Protein AF-A0A0V0X0A3-F1 (afdb_monomer_lite)

Foldseek 3Di:
DDDDDPDPPPPPPPPLLDADDPVCLQAFFAAQPVPRGGHGPQVCLQVVQAQLLVQWGDDPVDIDHLVVCSVVRRGRVLCSVQLQQAWQQLPPRDGDHSNVCVVLVQAPSNRRWGANSPVRHTDDPCSTRVVSSVVVPVQFDDDVPPSDTDGPPPPPDDDPDDDDD

Secondary structure (DSSP, 8-state):
-PPPPSS----------PPPPHHHHHHH-EE-TTT--EE-HHHHHHTTSEETTTTEEEETTEEEEHHHHHHTTSB-HHHHHHGGG-EE-TTT--EE-HHHHHHTTSB-TTT--EE-TTT--EE-HHHHHHHHHHHHHHSEE--TTTSS-EEGGGS----------

Organism: Trichinella pseudospiralis (NCBI:txid6337)

Structure (mmCIF, N/CA/C/O backbone):
data_AF-A0A0V0X0A3-F1
#
_entry.id   AF-A0A0V0X0A3-F1
#
loop_
_atom_site.group_PDB
_atom_site.id
_atom_site.type_symbol
_atom_site.label_atom_id
_atom_site.label_alt_id
_atom_site.label_comp_id
_atom_site.label_asym_id
_atom_site.label_entity_id
_atom_site.label_seq_id
_atom_site.pdbx_PDB_ins_code
_atom_site.Cartn_x
_atom_site.Cartn_y
_atom_site.Cartn_z
_atom_site.occupancy
_atom_site.B_iso_or_equiv
_atom_site.auth_seq_id
_atom_site.auth_comp_id
_atom_site.auth_asym_id
_atom_site.auth_atom_id
_atom_site.pdbx_PDB_model_num
ATOM 1 N N . LEU A 1 1 ? -49.452 -0.806 14.478 1.00 36.34 1 LEU A N 1
ATOM 2 C CA . LEU A 1 1 ? -50.160 -0.734 13.179 1.00 36.34 1 LEU A CA 1
ATOM 3 C C . LEU A 1 1 ? -49.379 0.215 12.281 1.00 36.34 1 LEU A C 1
ATOM 5 O O . LEU A 1 1 ? -49.498 1.422 12.433 1.00 36.34 1 LEU A O 1
ATOM 9 N N . ALA A 1 2 ? -48.478 -0.330 11.463 1.00 32.66 2 ALA A N 1
ATOM 10 C CA . ALA A 1 2 ? -47.608 0.446 10.583 1.00 32.66 2 ALA A CA 1
ATOM 11 C C . ALA A 1 2 ? -48.260 0.558 9.199 1.00 32.66 2 ALA A C 1
ATOM 13 O O . ALA A 1 2 ? -48.585 -0.458 8.589 1.00 32.66 2 ALA A O 1
ATOM 14 N N . SER A 1 3 ? -48.467 1.789 8.731 1.00 34.41 3 SER A N 1
ATOM 15 C CA . SER A 1 3 ? -48.913 2.079 7.368 1.00 34.41 3 SER A CA 1
ATOM 16 C C . SER A 1 3 ? -47.686 2.271 6.480 1.00 34.41 3 SER A C 1
ATOM 18 O O . SER A 1 3 ? -46.840 3.120 6.751 1.00 34.41 3 SER A O 1
ATOM 20 N N . VAL A 1 4 ? -47.595 1.443 5.446 1.00 39.94 4 VAL A N 1
ATOM 21 C CA . VAL A 1 4 ? -46.508 1.353 4.464 1.00 39.94 4 VAL A CA 1
ATOM 22 C C . VAL A 1 4 ? -46.738 2.335 3.314 1.00 39.94 4 VAL A C 1
ATOM 24 O O . VAL A 1 4 ? -47.770 2.272 2.648 1.00 39.94 4 VAL A O 1
ATOM 27 N N . ASP A 1 5 ? -45.759 3.203 3.050 1.00 39.41 5 ASP A N 1
ATOM 28 C CA . ASP A 1 5 ? -45.672 3.961 1.796 1.00 39.41 5 ASP A CA 1
ATOM 29 C C . ASP A 1 5 ? -45.111 3.057 0.678 1.00 39.41 5 ASP A C 1
ATOM 31 O O . ASP A 1 5 ? -44.203 2.247 0.879 1.00 39.41 5 ASP A O 1
ATOM 35 N N . ARG A 1 6 ? -45.685 3.183 -0.520 1.00 46.25 6 ARG A N 1
ATOM 36 C CA . ARG A 1 6 ? -45.549 2.291 -1.682 1.00 46.25 6 ARG A CA 1
ATOM 37 C C . ARG A 1 6 ? -44.298 2.527 -2.527 1.00 46.25 6 ARG A C 1
ATOM 39 O O . ARG A 1 6 ? -44.198 2.011 -3.638 1.00 46.25 6 ARG A O 1
ATOM 46 N N . LYS A 1 7 ? -43.315 3.266 -2.024 1.00 44.69 7 LYS A N 1
ATOM 47 C CA . LYS A 1 7 ? -41.987 3.346 -2.636 1.00 44.69 7 LYS A CA 1
ATOM 48 C C . LYS A 1 7 ? -40.962 3.050 -1.562 1.00 44.69 7 LYS A C 1
ATOM 50 O O . LYS A 1 7 ? -40.576 3.936 -0.810 1.00 44.69 7 LYS A O 1
ATOM 55 N N . GLY A 1 8 ? -40.541 1.787 -1.513 1.00 37.38 8 GLY A N 1
ATOM 56 C CA . GLY A 1 8 ? -39.503 1.254 -0.631 1.00 37.38 8 GLY A CA 1
ATOM 57 C C . GLY A 1 8 ? -38.128 1.861 -0.897 1.00 37.38 8 GLY A C 1
ATOM 58 O O . GLY A 1 8 ? -37.183 1.155 -1.237 1.00 37.38 8 GLY A O 1
ATOM 59 N N . LYS A 1 9 ? -37.999 3.178 -0.741 1.00 36.19 9 LYS A N 1
ATOM 60 C CA . LYS A 1 9 ? -36.709 3.831 -0.633 1.00 36.19 9 LYS A CA 1
ATOM 61 C C . LYS A 1 9 ? -36.245 3.580 0.790 1.00 36.19 9 LYS A C 1
ATOM 63 O O . LYS A 1 9 ? -36.545 4.346 1.701 1.00 36.19 9 LYS A O 1
ATOM 68 N N . GLN A 1 10 ? -35.555 2.457 0.977 1.00 39.00 10 GLN A N 1
ATOM 69 C CA . GLN A 1 10 ? -34.729 2.297 2.157 1.00 39.00 10 GLN A CA 1
ATOM 70 C C . GLN A 1 10 ? -33.845 3.539 2.253 1.00 39.00 10 GLN A C 1
ATOM 72 O O . GLN A 1 10 ? -33.103 3.864 1.324 1.00 39.00 10 GLN A O 1
ATOM 77 N N . LEU A 1 11 ? -33.983 4.273 3.353 1.00 38.56 11 LEU A N 1
ATOM 78 C CA . LEU A 1 11 ? -33.003 5.260 3.766 1.00 38.56 11 LEU A CA 1
ATOM 79 C C . LEU A 1 11 ? -31.743 4.488 4.156 1.00 38.56 11 LEU A C 1
ATOM 81 O O . LEU A 1 11 ? -31.469 4.265 5.332 1.00 38.56 11 LEU A O 1
ATOM 85 N N . THR A 1 12 ? -30.956 4.073 3.167 1.00 38.66 12 THR A N 1
ATOM 86 C CA . THR A 1 12 ? -29.531 3.900 3.393 1.00 38.66 12 THR A CA 1
ATOM 87 C C . THR A 1 12 ? -29.029 5.283 3.779 1.00 38.66 12 THR A C 1
ATOM 89 O O . THR A 1 12 ? -28.950 6.186 2.945 1.00 38.66 12 THR A O 1
ATOM 92 N N . LYS A 1 13 ? -28.717 5.475 5.066 1.00 36.41 13 LYS A N 1
ATOM 93 C CA . LYS A 1 13 ? -27.732 6.475 5.484 1.00 36.41 13 LYS A CA 1
ATOM 94 C C . LYS A 1 13 ? -26.421 6.089 4.799 1.00 36.41 13 LYS A C 1
ATOM 96 O O . LYS A 1 13 ? -25.560 5.451 5.388 1.00 36.41 13 LYS A O 1
ATOM 101 N N . SER A 1 14 ? -26.314 6.406 3.513 1.00 37.47 14 SER A N 1
ATOM 102 C CA . SER A 1 14 ? -25.051 6.455 2.811 1.00 37.47 14 SER A CA 1
ATOM 103 C C . SER A 1 14 ? -24.311 7.589 3.496 1.00 37.47 14 SER A C 1
ATOM 105 O O . SER A 1 14 ? -24.571 8.762 3.234 1.00 37.47 14 SER A O 1
ATOM 107 N N . TYR A 1 15 ? -23.452 7.243 4.455 1.00 42.53 15 TYR A N 1
ATOM 108 C CA . TYR A 1 15 ? -22.294 8.077 4.713 1.00 42.53 15 TYR A CA 1
ATOM 109 C C . TYR A 1 15 ? -21.706 8.320 3.329 1.00 42.53 15 TYR A C 1
ATOM 111 O O . TYR A 1 15 ? -21.384 7.364 2.626 1.00 42.53 15 TYR A O 1
ATOM 119 N N . ALA A 1 16 ? -21.743 9.569 2.865 1.00 45.34 16 ALA A N 1
ATOM 120 C CA . ALA A 1 16 ? -21.084 9.947 1.633 1.00 45.34 16 ALA A CA 1
ATOM 121 C C . ALA A 1 16 ? -19.608 9.702 1.907 1.00 45.34 16 ALA A C 1
ATOM 123 O O . ALA A 1 16 ? -18.951 10.482 2.594 1.00 45.34 16 ALA A O 1
ATOM 124 N N . VAL A 1 17 ? -19.150 8.526 1.509 1.00 56.44 17 VAL A N 1
ATOM 125 C CA . VAL A 1 17 ? -17.812 8.071 1.785 1.00 56.44 17 VAL A CA 1
ATOM 126 C C . VAL A 1 17 ? -16.887 8.987 0.990 1.00 56.44 17 VAL A C 1
ATOM 128 O O . VAL A 1 17 ? -16.877 8.967 -0.241 1.00 56.44 17 VAL A O 1
ATOM 131 N N . PHE A 1 18 ? -16.236 9.911 1.692 1.00 60.84 18 PHE A N 1
ATOM 132 C CA . PHE A 1 18 ? -15.510 11.005 1.065 1.00 60.84 18 PHE A CA 1
ATOM 133 C C . PHE A 1 18 ? -14.201 10.468 0.491 1.00 60.84 18 PHE A C 1
ATOM 135 O O . PHE A 1 18 ? -13.354 9.982 1.235 1.00 60.84 18 PHE A O 1
ATOM 142 N N . ARG A 1 19 ? -14.035 10.555 -0.832 1.00 75.56 19 ARG A N 1
ATOM 143 C CA . ARG A 1 19 ? -12.743 10.314 -1.482 1.00 75.56 19 ARG A CA 1
ATOM 144 C C . ARG A 1 19 ? -11.853 11.528 -1.243 1.00 75.56 19 ARG A C 1
ATOM 146 O O . ARG A 1 19 ? -12.199 12.626 -1.682 1.00 75.56 19 ARG A O 1
ATOM 153 N N . SER A 1 20 ? -10.723 11.340 -0.567 1.00 84.06 20 SER A N 1
ATOM 154 C CA . SER A 1 20 ? -9.683 12.369 -0.514 1.00 84.06 20 SER A CA 1
ATOM 155 C C . SER A 1 20 ? -8.807 12.324 -1.769 1.00 84.06 20 SER A C 1
ATOM 157 O O . SER A 1 20 ? -8.871 11.377 -2.565 1.00 84.06 20 SER A O 1
ATOM 159 N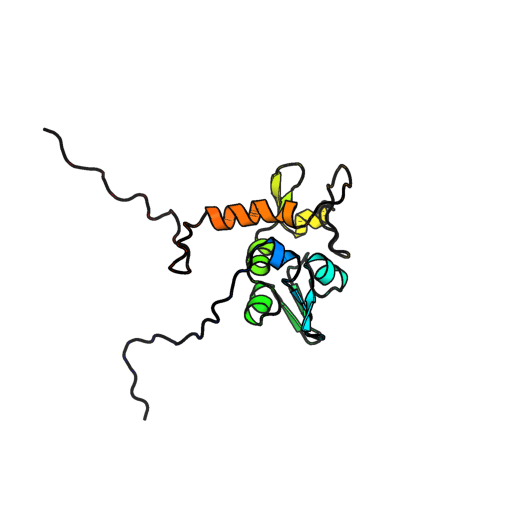 N . ASP A 1 21 ? -7.994 13.363 -1.977 1.00 90.56 21 ASP A N 1
ATOM 160 C CA . ASP A 1 21 ? -6.975 13.316 -3.018 1.00 90.56 21 ASP A CA 1
ATOM 161 C C . ASP A 1 21 ? -5.973 12.182 -2.742 1.00 90.56 21 ASP A C 1
ATOM 163 O O . ASP A 1 21 ? -5.685 11.837 -1.596 1.00 90.56 21 ASP A O 1
ATOM 167 N N . LEU A 1 22 ? -5.427 11.587 -3.806 1.00 92.00 22 LEU A N 1
ATOM 168 C CA . LEU A 1 22 ? -4.583 10.397 -3.683 1.00 92.00 22 LEU A CA 1
ATOM 169 C C . LEU A 1 22 ? -3.343 10.627 -2.802 1.00 92.00 22 LEU A C 1
ATOM 171 O O . LEU A 1 22 ? -2.905 9.703 -2.119 1.00 92.00 22 LEU A O 1
ATOM 175 N N . ALA A 1 23 ? -2.764 11.830 -2.811 1.00 94.62 23 ALA A N 1
ATOM 176 C CA . ALA A 1 23 ? -1.588 12.118 -1.996 1.00 94.62 23 ALA A CA 1
ATOM 177 C C . ALA A 1 23 ? -1.953 12.163 -0.504 1.00 94.62 23 ALA A C 1
ATOM 179 O O . ALA A 1 23 ? -1.243 11.572 0.311 1.00 94.62 23 ALA A O 1
ATOM 180 N N . HIS A 1 24 ? -3.080 12.787 -0.155 1.00 95.12 24 HIS A N 1
ATOM 181 C CA . HIS A 1 24 ? -3.615 12.780 1.202 1.00 95.12 24 HIS A CA 1
ATOM 182 C C . HIS A 1 24 ? -3.976 11.368 1.665 1.00 95.12 24 HIS A C 1
ATOM 184 O O . HIS A 1 24 ? -3.562 10.964 2.753 1.00 95.12 24 HIS A O 1
ATOM 190 N N . ALA A 1 25 ? -4.663 10.594 0.822 1.00 96.25 25 ALA A N 1
ATOM 191 C CA . ALA A 1 25 ? -5.005 9.206 1.109 1.00 96.25 25 ALA A CA 1
ATOM 192 C C . ALA A 1 25 ? -3.745 8.374 1.412 1.00 96.25 25 ALA A C 1
ATOM 194 O O . ALA A 1 25 ? -3.684 7.668 2.412 1.00 96.25 25 ALA A O 1
ATOM 195 N N . LEU A 1 26 ? -2.685 8.509 0.611 1.00 98.06 26 LEU A N 1
ATOM 196 C CA . LEU A 1 26 ? -1.424 7.795 0.843 1.00 98.06 26 LEU A CA 1
ATOM 197 C C . LEU A 1 26 ? -0.693 8.247 2.116 1.00 98.06 26 LEU A C 1
ATOM 199 O O . LEU A 1 26 ? -0.048 7.426 2.767 1.00 98.06 26 LEU A O 1
ATOM 203 N N . ALA A 1 27 ? -0.777 9.530 2.470 1.00 97.62 27 ALA A N 1
ATOM 204 C CA . ALA A 1 27 ? -0.052 10.099 3.603 1.00 97.62 27 ALA A CA 1
ATOM 205 C C . ALA A 1 27 ? -0.769 9.935 4.953 1.00 97.62 27 ALA A C 1
ATOM 207 O O . ALA A 1 27 ? -0.099 9.887 5.985 1.00 97.62 27 ALA A O 1
ATOM 208 N N . LYS A 1 28 ? -2.109 9.909 4.964 1.00 97.56 28 LYS A N 1
ATOM 209 C CA . LYS A 1 28 ? -2.941 9.958 6.183 1.00 97.56 28 LYS A CA 1
ATOM 210 C C . LYS A 1 28 ? -4.230 9.134 6.108 1.00 97.56 28 LYS A C 1
ATOM 212 O O . LYS A 1 28 ? -5.102 9.288 6.962 1.00 97.56 28 LYS A O 1
ATOM 217 N N . GLY A 1 29 ? -4.373 8.290 5.092 1.00 96.81 29 GLY A N 1
ATOM 218 C CA . GLY A 1 29 ? -5.604 7.561 4.818 1.00 96.81 29 GLY A CA 1
ATOM 219 C C . GLY A 1 29 ? -5.778 6.265 5.595 1.00 96.81 29 GLY A C 1
ATOM 220 O O . GLY A 1 29 ? -6.696 5.533 5.270 1.00 96.81 29 GLY A O 1
ATOM 221 N N . VAL A 1 30 ? -4.946 5.934 6.580 1.00 97.75 30 VAL A N 1
ATOM 222 C CA . VAL A 1 30 ? -5.175 4.758 7.436 1.00 97.75 30 VAL A CA 1
ATOM 223 C C . VAL A 1 30 ? -5.341 5.222 8.871 1.00 97.75 30 VAL A C 1
ATOM 225 O O . VAL A 1 30 ? -4.558 6.043 9.334 1.00 97.75 30 VAL A O 1
ATOM 228 N N . VAL A 1 31 ? -6.352 4.724 9.575 1.00 96.75 31 VAL A N 1
ATOM 229 C CA . VAL A 1 31 ? -6.591 5.038 10.986 1.00 96.75 31 VAL A CA 1
ATOM 230 C C . VAL A 1 31 ? -6.248 3.817 11.823 1.00 96.75 31 VAL A C 1
ATOM 232 O O . VAL A 1 31 ? -6.799 2.739 11.605 1.00 96.75 31 VAL A O 1
ATOM 235 N N . ASP A 1 32 ? -5.352 3.987 12.789 1.00 95.31 32 ASP A N 1
ATOM 236 C CA . ASP A 1 32 ? -5.096 2.968 13.800 1.00 95.31 32 ASP A CA 1
ATOM 237 C C . ASP A 1 32 ? -6.321 2.860 14.730 1.00 95.31 32 ASP A C 1
ATOM 239 O O . ASP A 1 32 ? -6.676 3.843 15.387 1.00 95.31 32 ASP A O 1
ATOM 243 N N . PRO A 1 33 ? -6.992 1.697 14.809 1.00 91.19 33 PRO A N 1
ATOM 244 C CA . PRO A 1 33 ? -8.200 1.541 15.614 1.00 91.19 33 PRO A CA 1
ATOM 245 C C . PRO A 1 33 ? -7.942 1.613 17.125 1.00 91.19 33 PRO A C 1
ATOM 247 O O . PRO A 1 33 ? -8.877 1.840 17.889 1.00 91.19 33 PRO A O 1
ATOM 250 N N . THR A 1 34 ? -6.698 1.412 17.568 1.00 91.06 34 THR A N 1
ATOM 251 C CA . THR A 1 34 ? -6.332 1.425 18.990 1.00 91.06 34 THR A CA 1
ATOM 252 C C . THR A 1 34 ? -6.016 2.826 19.495 1.00 91.06 34 THR A C 1
ATOM 254 O O . THR A 1 34 ? -6.394 3.175 20.613 1.00 91.06 34 THR A O 1
ATOM 257 N N . THR A 1 35 ? -5.351 3.643 18.675 1.00 93.50 35 THR A N 1
ATOM 258 C CA . THR A 1 35 ? -4.905 4.993 19.058 1.00 93.50 35 THR A CA 1
ATOM 259 C C . THR A 1 35 ? -5.753 6.106 18.442 1.00 93.50 35 THR A C 1
ATOM 261 O O . THR A 1 35 ? -5.741 7.233 18.936 1.00 93.50 35 THR A O 1
ATOM 264 N N . GLY A 1 36 ? -6.480 5.817 17.360 1.00 93.69 36 GLY A N 1
ATOM 265 C CA . GLY A 1 36 ? -7.153 6.811 16.523 1.00 93.69 36 GLY A CA 1
ATOM 266 C C . GLY A 1 36 ? -6.201 7.625 15.637 1.00 93.69 36 GLY A C 1
ATOM 267 O O . GLY A 1 36 ? -6.639 8.571 14.977 1.00 93.69 36 GLY A O 1
ATOM 268 N N . GLU A 1 37 ? -4.904 7.301 15.616 1.00 96.88 37 GLU A N 1
ATOM 269 C CA . GLU A 1 37 ? -3.907 8.030 14.836 1.00 96.88 37 GLU A CA 1
ATOM 270 C C . GLU A 1 37 ? -4.087 7.806 13.328 1.00 96.88 37 GLU A C 1
ATOM 272 O O . GLU A 1 37 ? -4.351 6.695 12.871 1.00 96.88 37 GLU A O 1
ATOM 277 N N . ARG A 1 38 ? -3.893 8.872 12.537 1.00 97.38 38 ARG A N 1
ATOM 278 C CA . ARG A 1 38 ? -3.838 8.792 11.072 1.00 97.38 38 ARG A CA 1
ATOM 279 C C . ARG A 1 38 ? -2.420 8.536 10.574 1.00 97.38 38 ARG A C 1
ATOM 281 O O . ARG A 1 38 ? -1.552 9.415 10.656 1.00 97.38 38 ARG A O 1
ATOM 288 N N . LEU A 1 39 ? -2.241 7.369 9.976 1.00 98.38 39 LEU A N 1
ATOM 289 C CA . LEU A 1 39 ? -1.000 6.840 9.435 1.00 98.38 39 LEU A CA 1
ATOM 290 C C . LEU A 1 39 ? -0.955 6.949 7.908 1.00 98.38 39 LEU A C 1
ATOM 292 O O . LEU A 1 39 ? -1.984 6.983 7.223 1.00 98.38 39 LEU A O 1
ATOM 296 N N . SER A 1 40 ? 0.269 6.980 7.382 1.00 98.62 40 SER A N 1
ATOM 297 C CA . SER A 1 40 ? 0.509 6.749 5.960 1.00 98.62 40 SER A CA 1
ATOM 298 C C . SER A 1 40 ? 0.304 5.273 5.617 1.00 98.62 40 SER A C 1
ATOM 300 O O . SER A 1 40 ? 0.336 4.409 6.496 1.00 98.62 40 SER A O 1
ATOM 302 N N . LEU A 1 41 ? 0.125 4.960 4.331 1.00 98.56 41 LEU A N 1
ATOM 303 C CA . LEU A 1 41 ? 0.067 3.567 3.881 1.00 98.56 41 LEU A CA 1
ATOM 304 C C . LEU A 1 41 ? 1.362 2.811 4.229 1.00 98.56 41 LEU A C 1
ATOM 306 O O . LEU A 1 41 ? 1.300 1.667 4.669 1.00 98.56 41 LEU A O 1
ATOM 310 N N . GLU A 1 42 ? 2.523 3.455 4.070 1.00 98.62 42 GLU A N 1
ATOM 311 C CA . GLU A 1 42 ? 3.823 2.867 4.419 1.00 98.62 42 GLU A CA 1
ATOM 312 C C . GLU A 1 42 ? 3.902 2.551 5.921 1.00 98.62 42 GLU A C 1
ATOM 314 O O . GLU A 1 42 ? 4.206 1.417 6.294 1.00 98.62 42 GLU A O 1
ATOM 319 N N . ASP A 1 43 ? 3.544 3.509 6.781 1.00 98.44 43 ASP A N 1
ATOM 320 C CA . ASP A 1 43 ? 3.584 3.327 8.236 1.00 98.44 43 ASP A CA 1
ATOM 321 C C . ASP A 1 43 ? 2.588 2.267 8.713 1.00 98.44 43 ASP A C 1
ATOM 323 O O . ASP A 1 43 ? 2.921 1.466 9.585 1.00 98.44 43 ASP A O 1
ATOM 327 N N . ALA A 1 44 ? 1.395 2.209 8.115 1.00 98.25 44 ALA A N 1
ATOM 328 C CA . ALA A 1 44 ? 0.394 1.194 8.431 1.00 98.25 44 ALA A CA 1
ATOM 329 C C . ALA A 1 44 ? 0.840 -0.225 8.037 1.00 98.25 44 ALA A C 1
ATOM 331 O O . ALA A 1 44 ? 0.543 -1.191 8.739 1.00 98.25 44 ALA A O 1
ATOM 332 N N . ILE A 1 45 ? 1.575 -0.377 6.931 1.00 98.31 45 ILE A N 1
ATOM 333 C CA . ILE A 1 45 ? 2.183 -1.666 6.566 1.00 98.31 45 ILE A CA 1
ATOM 334 C C . ILE A 1 45 ? 3.295 -2.008 7.560 1.00 98.31 45 ILE A C 1
ATOM 336 O O . ILE A 1 45 ? 3.358 -3.124 8.079 1.00 98.31 45 ILE A O 1
ATOM 340 N N . LYS A 1 46 ? 4.147 -1.030 7.877 1.00 98.06 46 LYS A N 1
ATOM 341 C CA . LYS A 1 46 ? 5.270 -1.189 8.805 1.00 98.06 46 LYS A CA 1
ATOM 342 C C . LYS A 1 46 ? 4.828 -1.572 10.219 1.00 98.06 46 LYS A C 1
ATOM 344 O O . LYS A 1 46 ? 5.483 -2.398 10.858 1.00 98.06 46 LYS A O 1
ATOM 349 N N . SER A 1 47 ? 3.713 -1.017 10.696 1.00 96.25 47 SER A N 1
ATOM 350 C CA . SER A 1 47 ? 3.094 -1.360 11.982 1.00 96.25 47 SER A CA 1
ATOM 351 C C . SER A 1 47 ? 2.291 -2.666 11.945 1.00 96.25 47 SER A C 1
ATOM 353 O O . SER A 1 47 ? 1.814 -3.115 12.985 1.00 96.25 47 SER A O 1
ATOM 355 N N . ARG A 1 48 ? 2.184 -3.310 10.771 1.00 95.00 48 ARG A N 1
ATOM 356 C CA . ARG A 1 48 ? 1.354 -4.497 10.493 1.00 95.00 48 ARG A CA 1
ATOM 357 C C . ARG A 1 48 ? -0.149 -4.268 10.651 1.00 95.00 48 ARG A C 1
ATOM 359 O O . ARG A 1 48 ? -0.904 -5.236 10.698 1.00 95.00 48 ARG A O 1
ATOM 366 N N . LEU A 1 49 ? -0.581 -3.011 10.684 1.00 96.56 49 LEU A N 1
ATOM 367 C CA . LEU A 1 49 ? -1.992 -2.655 10.630 1.00 96.56 49 LEU A CA 1
ATOM 368 C C . LEU A 1 49 ? -2.606 -3.047 9.279 1.00 96.56 49 LEU A C 1
ATOM 370 O O . LEU A 1 49 ? -3.748 -3.488 9.229 1.00 96.56 49 LEU A O 1
ATOM 374 N N . ILE A 1 50 ? -1.840 -2.941 8.189 1.00 97.69 50 ILE A N 1
ATOM 375 C CA . ILE A 1 50 ? -2.243 -3.402 6.856 1.00 97.69 50 ILE A CA 1
ATOM 376 C C . ILE A 1 50 ? -1.361 -4.566 6.408 1.00 97.69 50 ILE A C 1
ATOM 378 O O . ILE A 1 50 ? -0.143 -4.438 6.286 1.00 97.69 50 ILE A O 1
ATOM 382 N N . ASP A 1 51 ? -1.999 -5.681 6.060 1.00 97.00 51 ASP A N 1
ATOM 383 C CA . ASP A 1 51 ? -1.404 -6.712 5.219 1.00 97.00 51 ASP A CA 1
ATOM 384 C C . ASP A 1 51 ? -1.663 -6.362 3.751 1.00 97.00 51 ASP A C 1
ATOM 386 O O . ASP A 1 51 ? -2.728 -6.625 3.186 1.00 97.00 51 ASP A O 1
ATOM 390 N N . ILE A 1 52 ? -0.663 -5.749 3.124 1.00 97.81 52 ILE A N 1
ATOM 391 C CA . ILE A 1 52 ? -0.754 -5.269 1.744 1.00 97.81 52 ILE A CA 1
ATOM 392 C C . ILE A 1 52 ? -0.773 -6.401 0.706 1.00 97.81 52 ILE A C 1
ATOM 394 O O . ILE A 1 52 ? -1.236 -6.201 -0.417 1.00 97.81 52 ILE A O 1
ATOM 398 N N . GLY A 1 53 ? -0.295 -7.596 1.066 1.00 96.06 53 GLY A N 1
ATOM 399 C CA . GLY A 1 53 ? -0.314 -8.763 0.185 1.00 96.06 53 GLY A CA 1
ATOM 400 C C . GLY A 1 53 ? -1.697 -9.396 0.093 1.00 96.06 53 GLY A C 1
ATOM 401 O O . GLY A 1 53 ? -2.099 -9.830 -0.989 1.00 96.06 53 GLY A O 1
ATOM 402 N N . ASN A 1 54 ? -2.423 -9.404 1.213 1.00 96.44 54 ASN A N 1
ATOM 403 C CA . ASN A 1 54 ? -3.782 -9.935 1.306 1.00 96.44 54 ASN A CA 1
ATOM 404 C C . ASN A 1 54 ? -4.873 -8.857 1.198 1.00 96.44 54 ASN A C 1
ATOM 406 O O . ASN A 1 54 ? -6.042 -9.206 1.069 1.00 96.44 54 ASN A O 1
ATOM 410 N N . LEU A 1 55 ? -4.502 -7.569 1.200 1.00 97.62 55 LEU A N 1
ATOM 411 C CA . LEU A 1 55 ? -5.423 -6.424 1.199 1.00 97.62 55 LEU A CA 1
ATOM 412 C C . LEU A 1 55 ? -6.396 -6.474 2.386 1.00 97.62 55 LEU A C 1
ATOM 414 O O . LEU A 1 55 ? -7.609 -6.310 2.243 1.00 97.62 55 LEU A O 1
ATOM 418 N N . VAL A 1 56 ? -5.829 -6.717 3.565 1.00 96.94 56 VAL A N 1
ATOM 419 C CA . VAL A 1 56 ? -6.550 -6.855 4.832 1.00 96.94 56 VAL A CA 1
ATOM 420 C C . VAL A 1 56 ? -6.035 -5.819 5.822 1.00 96.94 56 VAL A C 1
ATOM 422 O O . VAL A 1 56 ? -4.828 -5.594 5.920 1.00 96.94 56 VAL A O 1
ATOM 425 N N . LEU A 1 57 ? -6.952 -5.207 6.567 1.00 96.62 57 LEU A N 1
ATOM 426 C CA . LEU A 1 57 ? -6.643 -4.402 7.743 1.00 96.62 57 LEU A CA 1
ATOM 427 C C . LEU A 1 57 ? -6.850 -5.253 9.001 1.00 96.62 57 LEU A C 1
ATOM 429 O O . LEU A 1 57 ? -7.889 -5.900 9.170 1.00 96.62 57 LEU A O 1
ATOM 433 N N . TRP A 1 58 ? -5.854 -5.252 9.881 1.00 92.00 58 TRP A N 1
ATOM 434 C CA . TRP A 1 58 ? -5.873 -5.965 11.153 1.00 92.00 58 TRP A CA 1
ATOM 435 C C . TRP A 1 58 ? -6.427 -5.081 12.272 1.00 92.00 58 TRP A C 1
ATOM 437 O O . TRP A 1 58 ? -5.949 -3.981 12.514 1.00 92.00 58 TRP A O 1
ATOM 447 N N . HIS A 1 59 ? -7.422 -5.586 12.988 1.00 75.31 59 HIS A N 1
ATOM 448 C CA . HIS A 1 59 ? -7.934 -5.036 14.237 1.00 75.31 59 HIS A CA 1
ATOM 449 C C . HIS A 1 59 ? -7.533 -5.992 15.380 1.00 75.31 59 HIS A C 1
ATOM 451 O O . HIS A 1 59 ? -7.422 -7.195 15.141 1.00 75.31 59 HIS A O 1
ATOM 457 N N . PRO A 1 60 ? -7.327 -5.526 16.626 1.00 73.06 60 PRO A N 1
ATOM 458 C CA . PRO A 1 60 ? -6.993 -6.413 17.749 1.00 73.06 60 PRO A CA 1
ATOM 459 C C . PRO A 1 60 ? -7.907 -7.645 17.879 1.00 73.06 60 PRO A C 1
ATOM 461 O O . PRO A 1 60 ? -7.431 -8.748 18.126 1.00 73.06 60 PRO A O 1
ATOM 464 N N . ASP A 1 61 ? -9.206 -7.456 17.638 1.00 77.31 61 ASP A N 1
ATOM 465 C CA . ASP A 1 61 ? -10.227 -8.505 17.787 1.00 77.31 61 ASP A CA 1
ATOM 466 C C . ASP A 1 61 ? -10.665 -9.174 16.471 1.00 77.31 61 ASP A C 1
ATOM 468 O O . ASP A 1 61 ? -11.415 -10.150 16.491 1.00 77.31 61 ASP A O 1
ATOM 472 N N . SER A 1 62 ? -10.279 -8.635 15.309 1.00 84.75 62 SER A N 1
ATOM 473 C CA . SER A 1 62 ? -10.760 -9.134 14.011 1.00 84.75 62 SER A CA 1
ATOM 474 C C . SER A 1 62 ? -9.869 -8.701 12.846 1.00 84.75 62 SER A C 1
ATOM 476 O O . SER A 1 62 ? -8.962 -7.897 12.994 1.00 84.75 62 SER A O 1
ATOM 478 N N . SER A 1 63 ? -10.123 -9.220 11.651 1.00 91.81 63 SER A N 1
ATOM 479 C CA . SER A 1 63 ? -9.534 -8.677 10.427 1.00 91.81 63 SER A CA 1
ATOM 480 C C . SER A 1 63 ? -10.641 -8.440 9.415 1.00 91.81 63 SER A C 1
ATOM 4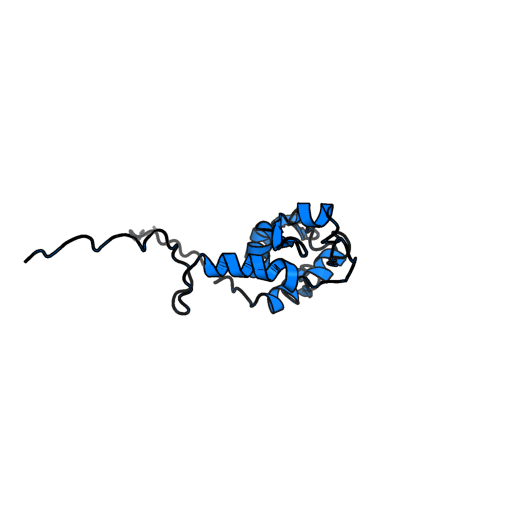82 O O . SER A 1 63 ? -11.682 -9.100 9.469 1.00 91.81 63 SER A O 1
ATOM 484 N N . MET A 1 64 ? -10.439 -7.473 8.530 1.00 95.06 64 MET A N 1
ATOM 485 C CA . MET A 1 64 ? -11.428 -7.113 7.522 1.00 95.06 64 MET A CA 1
ATOM 486 C C . MET A 1 64 ? -10.741 -6.712 6.222 1.00 95.06 64 MET A C 1
ATOM 488 O O . MET A 1 64 ? -9.600 -6.246 6.230 1.00 95.06 64 MET A O 1
ATOM 492 N N . ASP A 1 65 ? -11.426 -6.902 5.098 1.00 97.06 65 ASP A N 1
ATOM 493 C CA . ASP A 1 65 ? -10.918 -6.412 3.819 1.00 97.06 65 ASP A CA 1
ATOM 494 C C . ASP A 1 65 ? -10.917 -4.869 3.778 1.00 97.06 65 ASP A C 1
ATOM 496 O O . ASP A 1 65 ? -11.540 -4.194 4.607 1.00 97.06 65 ASP A O 1
ATOM 500 N N . LEU A 1 66 ? -10.200 -4.282 2.814 1.00 96.69 66 LEU A N 1
ATOM 501 C CA . LEU A 1 66 ? -10.094 -2.819 2.734 1.00 96.69 66 LEU A CA 1
ATOM 502 C C . LEU A 1 66 ? -11.445 -2.123 2.495 1.00 96.69 66 LEU A C 1
ATOM 504 O O . LEU A 1 66 ? -11.620 -0.988 2.931 1.00 96.69 66 LEU A O 1
ATOM 508 N N . ALA A 1 67 ? -12.404 -2.772 1.828 1.00 94.75 67 ALA A N 1
ATOM 509 C CA . ALA A 1 67 ? -13.719 -2.184 1.575 1.00 94.75 67 ALA A CA 1
ATOM 510 C C . ALA A 1 67 ? -14.563 -2.132 2.859 1.00 94.75 67 ALA A C 1
ATOM 512 O O . ALA A 1 67 ? -15.225 -1.132 3.142 1.00 94.75 67 ALA A O 1
ATOM 513 N N . GLN A 1 68 ? -14.507 -3.183 3.673 1.00 94.62 68 GLN A N 1
ATOM 514 C CA . GLN A 1 68 ? -15.101 -3.229 5.004 1.00 94.62 68 GLN A CA 1
ATOM 515 C C . GLN A 1 68 ? -14.453 -2.196 5.931 1.00 94.62 68 GLN A C 1
ATOM 517 O O . GLN A 1 68 ? -15.178 -1.424 6.559 1.00 94.62 68 GLN A O 1
ATOM 522 N N . ALA A 1 69 ? -13.118 -2.114 5.950 1.00 95.12 69 ALA A N 1
ATOM 523 C CA . ALA A 1 69 ? -12.382 -1.107 6.717 1.00 95.12 69 ALA A CA 1
ATOM 524 C C . ALA A 1 69 ? -12.777 0.323 6.324 1.00 95.12 69 ALA A C 1
ATOM 526 O O . ALA A 1 69 ? -12.937 1.190 7.184 1.00 95.12 69 ALA A O 1
ATOM 527 N N . ALA A 1 70 ? -12.992 0.564 5.031 1.00 95.12 70 ALA A N 1
ATOM 528 C CA . ALA A 1 70 ? -13.460 1.841 4.513 1.00 95.12 70 ALA A CA 1
ATOM 529 C C . ALA A 1 70 ? -14.859 2.203 5.031 1.00 95.12 70 ALA A C 1
ATOM 531 O O . ALA A 1 70 ? -15.094 3.333 5.460 1.00 95.12 70 ALA A O 1
ATOM 532 N N . ASN A 1 71 ? -15.777 1.233 5.057 1.00 92.50 71 ASN A N 1
ATOM 533 C CA . ASN A 1 71 ? -17.143 1.441 5.545 1.00 92.50 71 ASN A CA 1
ATOM 534 C C . ASN A 1 71 ? -17.205 1.826 7.030 1.00 92.50 71 ASN A C 1
ATOM 536 O O . ASN A 1 71 ? -18.137 2.520 7.436 1.00 92.50 71 ASN A O 1
ATOM 540 N N . VAL A 1 72 ? -16.228 1.394 7.832 1.00 92.19 72 VAL A N 1
ATOM 541 C CA . VAL A 1 72 ? -16.111 1.761 9.254 1.00 92.19 72 VAL A CA 1
ATOM 542 C C . VAL A 1 72 ? -15.141 2.925 9.502 1.00 92.19 72 VAL A C 1
ATOM 544 O O . VAL A 1 72 ? -14.921 3.301 10.649 1.00 92.19 72 VAL A O 1
ATOM 547 N N . GLY A 1 73 ? -14.587 3.527 8.444 1.00 92.75 73 GLY A N 1
ATOM 548 C CA . GLY A 1 73 ? -13.726 4.709 8.530 1.00 92.75 73 GLY A CA 1
ATOM 549 C C . GLY A 1 73 ? -12.285 4.442 8.975 1.00 92.75 73 GLY A C 1
ATOM 550 O O . GLY A 1 73 ? -11.604 5.382 9.381 1.00 92.75 73 GLY A O 1
ATOM 551 N N . LEU A 1 74 ? -11.814 3.193 8.902 1.00 95.19 74 LEU A N 1
ATOM 552 C CA . LEU A 1 74 ? -10.441 2.810 9.261 1.00 95.19 74 LEU A CA 1
ATOM 553 C C . LEU A 1 74 ? -9.443 2.960 8.108 1.00 95.19 74 LEU A C 1
ATOM 555 O O . LEU A 1 74 ? -8.236 3.005 8.331 1.00 95.19 74 LEU A O 1
ATOM 559 N N . ILE A 1 75 ? -9.931 3.057 6.874 1.00 96.44 75 ILE A N 1
ATOM 560 C CA . ILE A 1 75 ? -9.105 3.367 5.709 1.00 96.44 75 ILE A CA 1
ATOM 561 C C . ILE A 1 75 ? -9.850 4.306 4.759 1.00 96.44 75 ILE A C 1
ATOM 563 O O . ILE A 1 75 ? -11.071 4.246 4.617 1.00 96.44 75 ILE A O 1
ATOM 567 N N . ASP A 1 76 ? -9.104 5.185 4.105 1.00 96.38 76 ASP A N 1
ATOM 568 C CA . ASP A 1 76 ? -9.586 6.066 3.061 1.00 96.38 76 ASP A CA 1
ATOM 569 C C . ASP A 1 76 ? -10.031 5.250 1.848 1.00 96.38 76 ASP A C 1
ATOM 571 O O . ASP A 1 76 ? -9.414 4.263 1.434 1.00 96.38 76 ASP A O 1
ATOM 575 N N . VAL A 1 77 ? -11.123 5.688 1.248 1.00 93.50 77 VAL A N 1
ATOM 576 C CA . VAL A 1 77 ? -11.800 4.927 0.201 1.00 93.50 77 VAL A CA 1
ATOM 577 C C . VAL A 1 77 ? -11.107 5.011 -1.130 1.00 93.50 77 VAL A C 1
ATOM 579 O O . VAL A 1 77 ? -11.150 4.046 -1.889 1.00 93.50 77 VAL A O 1
ATOM 582 N N . THR A 1 78 ? -10.353 6.080 -1.363 1.00 94.00 78 THR A N 1
ATOM 583 C CA . THR A 1 78 ? -9.417 6.137 -2.476 1.00 94.00 78 THR A CA 1
ATOM 584 C C . THR A 1 78 ? -8.420 4.975 -2.394 1.00 94.00 78 THR A C 1
ATOM 586 O O . THR A 1 78 ? -8.181 4.319 -3.408 1.00 94.00 78 THR A O 1
ATOM 589 N N . LEU A 1 79 ? -7.893 4.645 -1.202 1.00 96.81 79 LEU A N 1
ATOM 590 C CA . LEU A 1 79 ? -6.993 3.494 -1.027 1.00 96.81 79 LEU A CA 1
ATOM 591 C C . LEU A 1 79 ? -7.724 2.156 -1.173 1.00 96.81 79 LEU A C 1
ATOM 593 O O . LEU A 1 79 ? -7.245 1.275 -1.892 1.00 96.81 79 LEU A O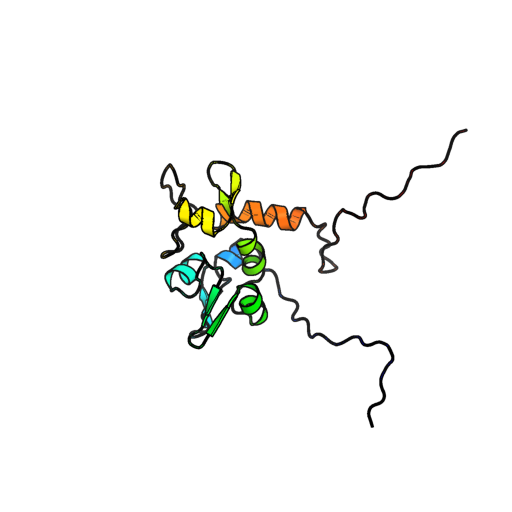 1
ATOM 597 N N . ALA A 1 80 ? -8.879 2.010 -0.518 1.00 96.19 80 ALA A N 1
ATOM 598 C CA . ALA A 1 80 ? -9.670 0.781 -0.560 1.00 96.19 80 ALA A CA 1
ATOM 599 C C . ALA A 1 80 ? -10.145 0.418 -1.976 1.00 96.19 80 ALA A C 1
ATOM 601 O O . ALA A 1 80 ? -10.279 -0.760 -2.294 1.00 96.19 80 ALA A O 1
ATOM 602 N N . GLU A 1 81 ? -10.369 1.410 -2.840 1.00 93.50 81 GLU A N 1
ATOM 603 C CA . GLU A 1 81 ? -10.752 1.189 -4.235 1.00 93.50 81 GLU A CA 1
ATOM 604 C C . GLU A 1 81 ? -9.549 0.945 -5.151 1.00 93.50 81 GLU A C 1
ATOM 606 O O . GLU A 1 81 ? -9.631 0.089 -6.034 1.00 93.50 81 GLU A O 1
ATOM 611 N N . VAL A 1 82 ? -8.439 1.675 -4.971 1.00 95.19 82 VAL A N 1
ATOM 612 C CA . VAL A 1 82 ? -7.301 1.611 -5.904 1.00 95.19 82 VAL A CA 1
ATOM 613 C C . VAL A 1 82 ? -6.398 0.403 -5.663 1.00 95.19 82 VAL A C 1
ATOM 615 O O . VAL A 1 82 ? -6.009 -0.259 -6.624 1.00 95.19 82 VAL A O 1
ATOM 618 N N . LEU A 1 83 ? -6.090 0.064 -4.405 1.00 97.56 83 LEU A N 1
ATOM 619 C CA . LEU A 1 83 ? -5.125 -0.994 -4.079 1.00 97.56 83 LEU A CA 1
ATOM 620 C C . LEU A 1 83 ? -5.558 -2.385 -4.582 1.00 97.56 83 LEU A C 1
ATOM 622 O O . LEU A 1 83 ? -4.705 -3.103 -5.109 1.00 97.56 83 LEU A O 1
ATOM 626 N N . PRO A 1 84 ? -6.851 -2.776 -4.539 1.00 97.19 84 PRO A N 1
ATOM 627 C CA . PRO A 1 84 ? -7.309 -4.023 -5.156 1.00 97.19 84 PRO A CA 1
ATOM 628 C C . PRO A 1 84 ? -7.196 -4.060 -6.681 1.00 97.19 84 PRO A C 1
ATOM 630 O O . PRO A 1 84 ? -7.232 -5.137 -7.274 1.00 97.19 84 PRO A O 1
ATOM 633 N N . LYS A 1 85 ? -7.065 -2.902 -7.338 1.00 96.00 85 LYS A N 1
ATOM 634 C CA . LYS A 1 85 ? -6.833 -2.817 -8.788 1.00 96.00 85 LYS A CA 1
ATOM 635 C C . LYS A 1 85 ? -5.353 -2.933 -9.142 1.00 96.00 85 LYS A C 1
ATOM 637 O O . LYS A 1 85 ? -5.037 -3.069 -10.320 1.00 96.00 85 LYS A O 1
ATOM 642 N N . GLY A 1 86 ? -4.472 -2.958 -8.144 1.00 97.38 86 GLY A N 1
ATOM 643 C CA . GLY A 1 86 ? -3.041 -3.147 -8.307 1.00 97.38 86 GLY A CA 1
ATOM 644 C C . GLY A 1 86 ? -2.262 -1.839 -8.386 1.00 97.38 86 GLY A C 1
ATOM 645 O O . GLY A 1 86 ? -2.733 -0.772 -7.999 1.00 97.38 86 GLY A O 1
ATOM 646 N N . VAL A 1 87 ? -1.037 -1.946 -8.890 1.00 98.31 87 VAL A N 1
ATOM 647 C CA . VAL A 1 87 ? -0.064 -0.859 -9.003 1.00 98.31 87 VAL A CA 1
ATOM 648 C C . VAL A 1 87 ? 0.596 -0.885 -10.380 1.00 98.31 87 VAL A C 1
ATOM 650 O O . VAL A 1 87 ? 0.546 -1.880 -11.099 1.00 98.31 87 VAL A O 1
ATOM 653 N N . CYS A 1 88 ? 1.212 0.219 -10.765 1.00 98.12 88 CYS A N 1
ATOM 654 C CA . CYS A 1 88 ? 2.011 0.338 -11.971 1.00 98.12 88 CYS A CA 1
ATOM 655 C C . CYS A 1 88 ? 3.421 -0.203 -11.720 1.00 98.12 88 CYS A C 1
ATOM 657 O O . CYS A 1 88 ? 4.086 0.184 -10.756 1.00 98.12 88 CYS A O 1
ATOM 659 N N . HIS A 1 89 ? 3.892 -1.079 -12.598 1.00 98.12 89 HIS A N 1
ATOM 660 C CA . HIS A 1 89 ? 5.270 -1.528 -12.618 1.00 98.12 89 HIS A CA 1
ATOM 661 C C . HIS A 1 89 ? 6.178 -0.352 -13.034 1.00 98.12 89 HIS A C 1
ATOM 663 O O . HIS A 1 89 ? 6.029 0.164 -14.142 1.00 98.12 89 HIS A O 1
ATOM 669 N N . PRO A 1 90 ? 7.175 0.053 -12.222 1.00 96.81 90 PRO A N 1
ATOM 670 C CA . PRO A 1 90 ? 7.896 1.314 -12.432 1.00 96.81 90 PRO A CA 1
ATOM 671 C C . PRO A 1 90 ? 8.789 1.338 -13.683 1.00 96.81 90 PRO A C 1
ATOM 673 O O . PRO A 1 90 ? 9.101 2.413 -14.178 1.00 96.81 90 PRO A O 1
ATOM 676 N N . VAL A 1 91 ? 9.199 0.172 -14.198 1.00 95.12 91 VAL A N 1
ATOM 677 C CA . VAL A 1 91 ? 10.002 0.072 -15.436 1.00 95.12 91 VAL A CA 1
ATOM 678 C C . VAL A 1 91 ? 9.173 -0.176 -16.695 1.00 95.12 91 VAL A C 1
ATOM 680 O O . VAL A 1 91 ? 9.388 0.502 -17.692 1.00 95.12 91 VAL A O 1
ATOM 683 N N . THR A 1 92 ? 8.234 -1.126 -16.683 1.00 96.06 92 THR A N 1
ATOM 684 C CA . THR A 1 92 ? 7.442 -1.464 -17.878 1.00 96.06 92 THR A CA 1
ATOM 685 C C . THR A 1 92 ? 6.218 -0.568 -18.073 1.00 96.06 92 THR A C 1
ATOM 687 O O . THR A 1 92 ? 5.677 -0.517 -19.171 1.00 96.06 92 THR A O 1
ATOM 690 N N . GLY A 1 93 ? 5.755 0.124 -17.026 1.00 94.25 93 GLY A N 1
ATOM 691 C CA . GLY A 1 93 ? 4.505 0.889 -17.045 1.00 94.25 93 GLY A CA 1
ATOM 692 C C . GLY A 1 93 ? 3.238 0.026 -16.985 1.00 94.25 93 GLY A C 1
ATOM 693 O O . GLY A 1 93 ? 2.128 0.555 -16.999 1.00 94.25 93 GLY A O 1
ATOM 694 N N . GLU A 1 94 ? 3.376 -1.300 -16.918 1.00 95.69 94 GLU A N 1
ATOM 695 C CA . GLU A 1 94 ? 2.241 -2.218 -16.888 1.00 95.69 94 GLU A CA 1
ATOM 696 C C . GLU A 1 94 ? 1.532 -2.195 -15.536 1.00 95.69 94 GLU A C 1
ATOM 698 O O . GLU A 1 94 ? 2.160 -2.134 -14.478 1.00 95.69 94 GLU A O 1
ATOM 703 N N . ARG A 1 95 ? 0.203 -2.324 -15.549 1.00 97.25 95 ARG A N 1
ATOM 704 C CA . ARG A 1 95 ? -0.555 -2.561 -14.321 1.00 97.25 95 ARG A CA 1
ATOM 705 C C . ARG A 1 95 ? -0.357 -4.012 -13.877 1.00 97.25 95 ARG A C 1
ATOM 707 O O . ARG A 1 95 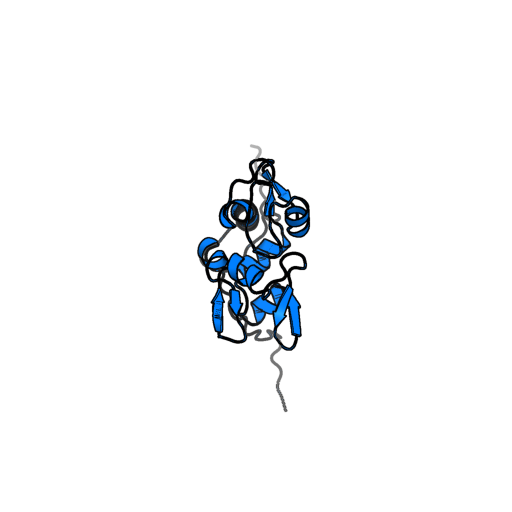? -0.701 -4.939 -14.604 1.00 97.25 95 ARG A O 1
ATOM 714 N N . ILE A 1 96 ? 0.126 -4.197 -12.655 1.00 98.06 96 ILE A N 1
ATOM 715 C CA . ILE A 1 96 ? 0.324 -5.495 -12.005 1.00 98.06 96 ILE A CA 1
ATOM 716 C C . ILE A 1 96 ? -0.433 -5.541 -10.676 1.00 98.06 96 ILE A C 1
ATOM 718 O O . ILE A 1 96 ? -0.724 -4.510 -10.075 1.00 98.06 96 ILE A O 1
ATOM 722 N N . SER A 1 97 ? -0.757 -6.737 -10.186 1.00 98.38 97 SER A N 1
ATOM 723 C CA . SER A 1 97 ? -1.385 -6.869 -8.867 1.00 98.38 97 SER A CA 1
ATOM 724 C C . SER A 1 97 ? -0.423 -6.466 -7.744 1.00 98.38 97 SER A C 1
ATOM 726 O O . SER A 1 97 ? 0.797 -6.587 -7.872 1.00 98.38 97 SER A O 1
ATOM 728 N N . THR A 1 98 ? -0.969 -6.048 -6.602 1.00 98.19 98 THR A N 1
ATOM 729 C CA . THR A 1 98 ? -0.179 -5.698 -5.410 1.00 98.19 98 THR A CA 1
ATOM 730 C C . THR A 1 98 ? 0.667 -6.877 -4.927 1.00 98.19 98 THR A C 1
ATOM 732 O O . THR A 1 98 ? 1.849 -6.719 -4.635 1.00 98.19 98 THR A O 1
ATOM 735 N N . LYS A 1 99 ? 0.109 -8.095 -4.964 1.00 98.25 99 LYS A N 1
ATOM 736 C CA . LYS A 1 99 ? 0.852 -9.331 -4.683 1.00 98.25 99 LYS A CA 1
ATOM 737 C C . LYS A 1 99 ? 2.018 -9.537 -5.652 1.00 98.25 99 LYS A C 1
ATOM 739 O O . LYS A 1 99 ? 3.126 -9.838 -5.217 1.00 98.25 99 LYS A O 1
ATOM 744 N N . ARG A 1 100 ? 1.805 -9.309 -6.954 1.00 98.31 100 ARG A N 1
ATOM 745 C CA . ARG A 1 100 ? 2.876 -9.417 -7.951 1.00 98.31 100 ARG A CA 1
ATOM 746 C C . ARG A 1 100 ? 3.974 -8.377 -7.726 1.00 98.31 100 ARG A C 1
ATOM 748 O O . ARG A 1 100 ? 5.149 -8.693 -7.879 1.00 98.31 100 ARG A O 1
ATOM 755 N N . ALA A 1 101 ? 3.617 -7.160 -7.326 1.00 98.62 101 ALA A N 1
ATOM 756 C CA . ALA A 1 101 ? 4.589 -6.127 -6.981 1.00 98.62 101 ALA A CA 1
ATOM 757 C C . ALA A 1 101 ? 5.455 -6.512 -5.765 1.00 98.62 101 ALA A C 1
ATOM 759 O O . ALA A 1 101 ? 6.647 -6.205 -5.749 1.00 98.62 101 ALA A O 1
ATOM 760 N N . ILE A 1 102 ? 4.903 -7.244 -4.792 1.00 98.56 102 ILE A N 1
ATOM 761 C CA . ILE A 1 102 ? 5.672 -7.811 -3.670 1.00 98.56 102 ILE A CA 1
ATOM 762 C C . ILE A 1 102 ? 6.632 -8.903 -4.157 1.00 98.56 102 ILE A C 1
ATOM 764 O O . ILE A 1 102 ? 7.813 -8.882 -3.818 1.00 98.56 102 ILE A O 1
ATOM 768 N N . GLU A 1 103 ? 6.155 -9.838 -4.983 1.00 98.31 103 GLU A N 1
ATOM 769 C CA . GLU A 1 103 ? 6.991 -10.907 -5.557 1.00 98.31 103 GLU A CA 1
ATOM 770 C C . GLU A 1 103 ? 8.175 -10.351 -6.362 1.00 98.31 103 GLU A C 1
ATOM 772 O O . GLU A 1 103 ? 9.275 -10.899 -6.322 1.00 98.31 103 GLU A O 1
ATOM 777 N N . LEU A 1 104 ? 7.953 -9.239 -7.066 1.00 98.06 104 LEU A N 1
ATOM 778 C CA . LEU A 1 104 ? 8.972 -8.517 -7.827 1.00 98.06 104 LEU A CA 1
ATOM 779 C C . LEU A 1 104 ? 9.855 -7.603 -6.964 1.00 98.06 104 LEU A C 1
ATOM 781 O O . LEU A 1 104 ? 10.719 -6.924 -7.509 1.00 98.06 104 LEU A O 1
ATOM 785 N N . LYS A 1 105 ? 9.655 -7.576 -5.639 1.00 97.81 105 LYS A N 1
ATOM 786 C CA . LYS A 1 105 ? 10.354 -6.696 -4.685 1.00 97.81 105 LYS A CA 1
ATOM 787 C C . LYS A 1 105 ? 10.185 -5.197 -4.969 1.00 97.81 105 LYS A C 1
ATOM 789 O O . LYS A 1 105 ? 10.959 -4.389 -4.469 1.00 97.81 105 LYS A O 1
ATOM 794 N N . ILE A 1 106 ? 9.154 -4.826 -5.730 1.00 98.69 106 ILE A N 1
ATOM 795 C CA . ILE A 1 106 ? 8.758 -3.427 -5.926 1.00 98.69 106 ILE A CA 1
ATOM 796 C C . ILE A 1 106 ? 8.187 -2.877 -4.621 1.00 98.69 106 ILE A C 1
ATOM 798 O O . ILE A 1 106 ? 8.460 -1.736 -4.277 1.00 98.69 106 ILE A O 1
ATOM 802 N N . ILE A 1 107 ? 7.413 -3.688 -3.892 1.00 98.75 107 ILE A N 1
ATOM 803 C CA . ILE A 1 107 ? 6.853 -3.349 -2.579 1.00 98.75 107 ILE A CA 1
ATOM 804 C C . ILE A 1 107 ? 7.445 -4.295 -1.539 1.00 98.75 107 ILE A C 1
ATOM 806 O O . ILE A 1 107 ? 7.328 -5.517 -1.655 1.00 98.75 107 ILE A O 1
ATOM 810 N N . ASN A 1 108 ? 8.023 -3.745 -0.477 1.00 98.56 108 ASN A N 1
ATOM 811 C CA . ASN A 1 108 ? 8.392 -4.527 0.691 1.00 98.56 108 ASN A CA 1
ATOM 812 C C . ASN A 1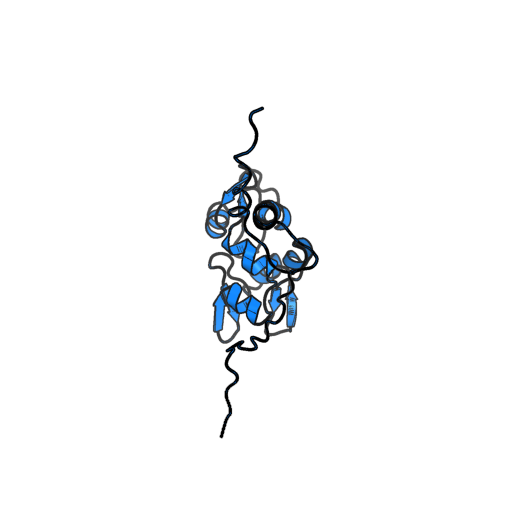 108 ? 7.166 -4.713 1.597 1.00 98.56 108 ASN A C 1
ATOM 814 O O . ASN A 1 108 ? 6.736 -3.788 2.279 1.00 98.56 108 ASN A O 1
ATOM 818 N N . ALA A 1 109 ? 6.618 -5.927 1.648 1.00 97.62 109 ALA A N 1
ATOM 819 C CA . ALA A 1 109 ? 5.409 -6.225 2.423 1.00 97.62 109 ALA A CA 1
ATOM 820 C C . ALA A 1 109 ? 5.560 -6.062 3.949 1.00 97.62 109 ALA A C 1
ATOM 822 O O . ALA A 1 109 ? 4.560 -6.072 4.658 1.00 97.62 109 ALA A O 1
ATOM 823 N N . ARG A 1 110 ? 6.791 -5.944 4.469 1.00 96.94 110 ARG A N 1
ATOM 824 C CA . ARG A 1 110 ? 7.054 -5.737 5.900 1.00 96.94 110 ARG A CA 1
ATOM 825 C C . ARG A 1 110 ? 7.246 -4.267 6.248 1.00 96.94 110 ARG A C 1
ATOM 827 O O . ARG A 1 110 ? 6.853 -3.868 7.335 1.00 96.94 110 ARG A O 1
ATOM 834 N N . THR A 1 111 ? 7.920 -3.502 5.394 1.00 98.06 111 THR A N 1
ATOM 835 C CA . THR A 1 111 ? 8.268 -2.100 5.689 1.00 98.06 111 THR A CA 1
ATOM 836 C C . THR A 1 111 ? 7.360 -1.102 4.987 1.00 98.06 111 THR A C 1
ATOM 838 O O . THR A 1 111 ? 7.348 0.057 5.375 1.00 98.06 111 THR A O 1
ATOM 841 N N . GLY A 1 112 ? 6.619 -1.534 3.965 1.00 98.19 112 GLY A N 1
ATOM 842 C CA . GLY A 1 112 ? 5.845 -0.657 3.094 1.00 98.19 112 GLY A CA 1
ATOM 843 C C . GLY A 1 112 ? 6.700 0.123 2.094 1.00 98.19 112 GLY A C 1
ATOM 844 O O . GLY A 1 112 ? 6.143 0.863 1.292 1.00 98.19 112 GLY A O 1
ATOM 845 N N . GLU A 1 113 ? 8.026 -0.026 2.107 1.00 98.69 113 GLU A N 1
ATOM 846 C CA . GLU A 1 113 ? 8.913 0.706 1.201 1.00 98.69 113 GLU A CA 1
ATOM 847 C C . GLU A 1 113 ? 8.716 0.264 -0.252 1.00 98.69 113 GLU A C 1
ATOM 849 O O . GLU A 1 113 ? 8.493 -0.917 -0.540 1.00 98.69 113 GLU A O 1
ATOM 854 N N . VAL A 1 114 ? 8.837 1.225 -1.171 1.00 98.69 114 VAL A N 1
ATOM 855 C CA . VAL A 1 114 ? 8.715 0.998 -2.612 1.00 98.69 114 VAL A CA 1
ATOM 856 C C . VAL A 1 114 ? 10.067 1.210 -3.279 1.00 98.69 114 VAL A C 1
ATOM 858 O O . VAL A 1 114 ? 10.716 2.230 -3.049 1.00 98.69 114 VAL A O 1
ATOM 861 N N . HIS A 1 115 ? 10.478 0.275 -4.131 1.00 98.56 115 HIS A N 1
ATOM 862 C CA . HIS A 1 115 ? 11.747 0.329 -4.850 1.00 98.56 115 HIS A CA 1
ATOM 863 C C . HIS A 1 115 ? 11.580 0.017 -6.336 1.00 98.56 115 HIS A C 1
ATOM 865 O O . HIS A 1 115 ? 10.722 -0.763 -6.752 1.00 98.56 115 HIS A O 1
ATOM 871 N N . ASN A 1 116 ? 12.448 0.603 -7.155 1.00 97.88 116 ASN A N 1
ATOM 872 C CA . ASN A 1 116 ? 12.660 0.129 -8.511 1.00 97.88 116 ASN A CA 1
ATOM 873 C C . ASN A 1 116 ? 13.326 -1.262 -8.445 1.00 97.88 116 ASN A C 1
ATOM 875 O O . ASN A 1 116 ? 14.391 -1.386 -7.840 1.00 97.88 116 ASN A O 1
ATOM 879 N N . PRO A 1 117 ? 12.763 -2.305 -9.080 1.00 94.50 117 PRO A N 1
ATOM 880 C CA . PRO A 1 117 ? 13.249 -3.674 -8.915 1.00 94.50 117 PRO A CA 1
ATOM 881 C C . PRO A 1 117 ? 14.600 -3.937 -9.602 1.00 94.50 117 PRO A C 1
ATOM 883 O O . PRO A 1 117 ? 15.215 -4.969 -9.343 1.00 94.50 117 PRO A O 1
ATOM 886 N N . TYR A 1 118 ? 15.075 -3.019 -10.454 1.00 92.94 118 TYR A N 1
ATOM 887 C CA . TYR A 1 118 ? 16.357 -3.132 -11.156 1.00 92.94 118 TYR A CA 1
ATOM 888 C C . TYR A 1 118 ? 17.431 -2.221 -10.561 1.00 92.94 118 TYR A C 1
ATOM 890 O O . TYR A 1 118 ? 18.524 -2.687 -10.255 1.00 92.94 118 TYR A O 1
ATOM 898 N N . SER A 1 119 ? 17.137 -0.927 -10.390 1.00 96.25 119 SER A N 1
ATOM 899 C CA . SER A 1 119 ? 18.110 0.036 -9.846 1.00 96.25 119 SER A CA 1
ATOM 900 C C . SER A 1 119 ? 18.160 0.050 -8.317 1.00 96.25 119 SER A C 1
ATOM 902 O O . SER A 1 119 ? 19.074 0.639 -7.747 1.00 96.25 119 SER A O 1
ATOM 904 N N . ASN A 1 120 ? 17.176 -0.567 -7.651 1.00 94.62 120 ASN A N 1
ATOM 905 C CA . ASN A 1 120 ? 16.946 -0.499 -6.205 1.00 94.62 120 ASN A CA 1
ATOM 906 C C . ASN A 1 120 ? 16.716 0.928 -5.662 1.00 94.62 120 ASN A C 1
ATOM 908 O O . ASN A 1 120 ? 16.692 1.150 -4.449 1.00 94.62 120 ASN A O 1
ATOM 912 N N . GLU A 1 121 ? 16.514 1.901 -6.552 1.00 97.50 121 GLU A N 1
ATOM 913 C CA . GLU A 1 121 ? 16.158 3.273 -6.204 1.00 97.50 121 GLU A CA 1
ATOM 914 C C . GLU A 1 121 ? 14.859 3.292 -5.395 1.00 97.50 121 GLU A C 1
ATOM 916 O O . GLU A 1 121 ? 13.884 2.633 -5.765 1.00 97.50 121 GLU A O 1
ATOM 921 N N . ARG A 1 122 ? 14.836 4.051 -4.293 1.00 98.06 122 ARG A N 1
ATOM 922 C CA . ARG A 1 122 ? 13.626 4.234 -3.488 1.00 98.06 122 ARG A CA 1
ATOM 923 C C . ARG A 1 122 ? 12.629 5.102 -4.254 1.00 98.06 122 ARG A C 1
ATOM 925 O O . ARG A 1 122 ? 12.943 6.221 -4.647 1.00 98.06 122 ARG A O 1
ATOM 932 N N . LEU A 1 123 ? 11.417 4.591 -4.416 1.00 98.38 123 LEU A N 1
ATOM 933 C CA . LEU A 1 123 ? 10.304 5.264 -5.075 1.00 98.38 123 LEU A CA 1
ATOM 934 C C . LEU A 1 123 ? 9.247 5.684 -4.049 1.00 98.38 123 LEU A C 1
ATOM 936 O O . LEU A 1 123 ? 9.310 5.344 -2.869 1.00 98.38 123 LEU A O 1
ATOM 940 N N . THR A 1 124 ? 8.238 6.417 -4.516 1.00 98.12 124 THR A N 1
ATOM 941 C CA . THR A 1 124 ? 7.065 6.764 -3.706 1.00 98.12 124 THR A CA 1
ATOM 942 C C . THR A 1 124 ? 5.878 5.887 -4.078 1.00 98.12 124 THR A C 1
ATOM 944 O O . THR A 1 124 ? 5.691 5.547 -5.250 1.00 98.12 124 THR A O 1
ATOM 947 N N . TRP A 1 125 ? 4.998 5.609 -3.115 1.00 98.38 125 TRP A N 1
ATOM 948 C CA . TRP A 1 125 ? 3.698 4.991 -3.399 1.00 98.38 125 TRP A CA 1
ATOM 949 C C . TRP A 1 125 ? 2.906 5.754 -4.461 1.00 98.38 125 TRP A C 1
ATOM 951 O O . TRP A 1 125 ? 2.302 5.147 -5.341 1.00 98.38 125 TRP A O 1
ATOM 961 N N . LEU A 1 126 ? 2.959 7.089 -4.434 1.00 97.75 126 LEU A N 1
ATOM 962 C CA . LEU A 1 126 ? 2.264 7.918 -5.414 1.00 97.75 126 LEU A CA 1
ATOM 963 C C . LEU A 1 126 ? 2.689 7.572 -6.848 1.00 97.75 126 LEU A C 1
ATOM 965 O O . LEU A 1 126 ? 1.831 7.494 -7.721 1.00 97.75 126 LEU A O 1
ATOM 969 N N . SER A 1 127 ? 3.977 7.316 -7.092 1.00 96.94 127 SER A N 1
ATOM 970 C CA . SER A 1 127 ? 4.487 6.996 -8.434 1.00 96.94 127 SER A CA 1
ATOM 971 C C . SER A 1 127 ? 3.905 5.703 -9.017 1.00 96.94 127 SER A C 1
ATOM 973 O O . SER A 1 127 ? 3.586 5.661 -10.204 1.00 96.94 127 SER A O 1
ATOM 975 N N . ILE A 1 128 ? 3.693 4.681 -8.181 1.00 98.06 128 ILE A N 1
ATOM 976 C CA . ILE A 1 128 ? 3.179 3.378 -8.618 1.00 98.06 128 ILE A CA 1
ATOM 977 C C . ILE A 1 128 ? 1.648 3.290 -8.542 1.00 98.06 128 ILE A C 1
ATOM 979 O O . ILE A 1 128 ? 1.050 2.506 -9.267 1.00 98.06 128 ILE A O 1
ATOM 983 N N . VAL A 1 129 ? 0.976 4.110 -7.726 1.00 97.62 129 VAL A N 1
ATOM 984 C CA . VAL A 1 129 ? -0.497 4.090 -7.606 1.00 97.62 129 VAL A CA 1
ATOM 985 C C . VAL A 1 129 ? -1.177 5.100 -8.533 1.00 97.62 129 VAL A C 1
ATOM 987 O O . VAL A 1 129 ? -2.241 4.808 -9.083 1.00 97.62 129 VAL A O 1
ATOM 990 N N . LYS A 1 130 ? -0.572 6.273 -8.768 1.00 94.88 130 LYS A N 1
ATOM 991 C CA . LYS A 1 130 ? -1.169 7.353 -9.575 1.00 94.88 130 LYS A CA 1
ATOM 992 C C . LYS A 1 130 ? -1.618 6.909 -10.973 1.00 94.88 130 LYS A C 1
ATOM 994 O O . LYS A 1 130 ? -2.717 7.309 -11.347 1.00 94.88 130 LYS A O 1
ATOM 999 N N . PRO A 1 131 ? -0.866 6.090 -11.739 1.00 93.75 131 PRO A N 1
ATOM 1000 C CA . PRO A 1 131 ? -1.326 5.639 -13.054 1.00 93.75 131 PRO A CA 1
ATOM 1001 C C . PRO A 1 131 ? -2.596 4.781 -12.976 1.00 93.75 131 PRO A C 1
ATOM 1003 O O . PRO A 1 131 ? -3.508 4.950 -13.782 1.00 93.75 131 PRO A O 1
ATOM 1006 N N . VAL A 1 132 ? -2.694 3.910 -11.964 1.00 93.25 132 VAL A N 1
ATOM 1007 C CA . VAL A 1 132 ? -3.878 3.068 -11.733 1.00 93.25 132 VAL A CA 1
ATOM 1008 C C . VAL A 1 132 ? -5.066 3.930 -11.318 1.00 93.25 132 VAL A C 1
ATOM 1010 O O . VAL A 1 132 ? -6.139 3.828 -11.912 1.00 93.25 132 VAL A O 1
ATOM 1013 N N . TYR A 1 133 ? -4.865 4.841 -10.368 1.00 91.69 133 TYR A N 1
ATOM 1014 C CA . TYR A 1 133 ? -5.897 5.789 -9.956 1.00 91.69 133 TYR A CA 1
ATOM 1015 C C . TYR A 1 133 ? -6.403 6.638 -11.131 1.00 91.69 133 TYR A C 1
ATOM 1017 O O . TYR A 1 133 ? -7.610 6.741 -11.333 1.00 91.69 133 TYR A O 1
ATOM 1025 N N . ALA A 1 134 ? -5.493 7.179 -11.950 1.00 87.50 134 ALA A N 1
ATOM 1026 C CA . ALA A 1 134 ? -5.822 7.977 -13.130 1.00 87.50 134 ALA A CA 1
ATOM 1027 C C . ALA A 1 134 ? -6.724 7.210 -14.105 1.00 87.50 134 ALA A C 1
ATOM 1029 O O . ALA A 1 134 ? -7.741 7.740 -14.538 1.00 87.50 134 ALA A O 1
ATOM 1030 N N . SER A 1 135 ? -6.414 5.944 -14.399 1.00 82.44 135 SER A N 1
ATOM 1031 C CA . SER A 1 135 ? -7.281 5.126 -15.257 1.00 82.44 135 SER A CA 1
ATOM 1032 C C . SER A 1 135 ? -8.677 4.893 -14.667 1.00 82.44 135 SER A C 1
ATOM 1034 O O . SER A 1 135 ? -9.652 4.989 -15.401 1.00 82.44 135 SER A O 1
ATOM 1036 N N . LEU A 1 136 ? -8.806 4.696 -13.348 1.00 79.94 136 LEU A N 1
ATOM 1037 C CA . LEU A 1 136 ? -10.119 4.530 -12.707 1.00 79.94 136 LEU A CA 1
ATOM 1038 C C . LEU A 1 136 ? -10.976 5.799 -12.794 1.00 79.94 136 LEU A C 1
ATOM 1040 O O . LEU A 1 136 ? -12.189 5.706 -12.974 1.00 79.94 136 LEU A O 1
ATOM 1044 N N . VAL A 1 137 ? -10.357 6.980 -12.681 1.00 75.88 137 VAL A N 1
ATOM 1045 C CA . VAL A 1 137 ? -11.077 8.261 -12.785 1.00 75.88 137 VAL A CA 1
ATOM 1046 C C . VAL A 1 137 ? -11.293 8.715 -14.229 1.00 75.88 137 VAL A C 1
ATOM 1048 O O . VAL A 1 137 ? -12.226 9.464 -14.475 1.00 75.88 137 VAL A O 1
ATOM 1051 N N . MET A 1 138 ? -10.467 8.278 -15.186 1.00 61.84 138 MET A N 1
ATOM 1052 C CA . MET A 1 138 ? -10.637 8.587 -16.614 1.00 61.84 138 MET A CA 1
ATOM 1053 C C . MET A 1 138 ? -11.663 7.676 -17.297 1.00 61.84 138 MET A C 1
ATOM 1055 O O . MET A 1 138 ? -12.343 8.110 -18.223 1.00 61.84 138 MET A O 1
ATOM 1059 N N . GLU A 1 139 ? -11.818 6.436 -16.829 1.00 55.28 139 GLU A N 1
ATOM 1060 C CA . GLU A 1 139 ? -12.853 5.505 -17.302 1.00 55.28 139 GLU A CA 1
ATOM 1061 C C . GLU A 1 139 ? -14.285 5.931 -16.884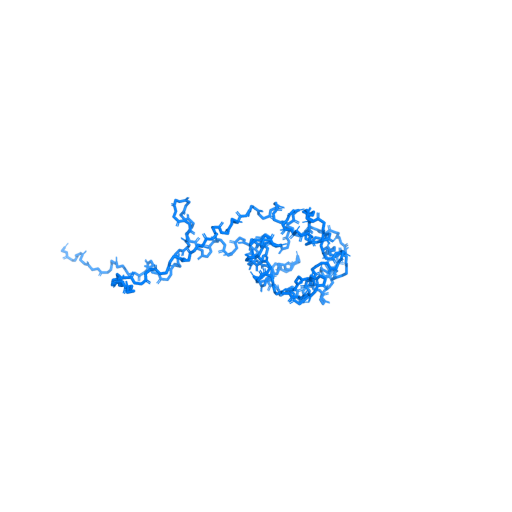 1.00 55.28 139 GLU A C 1
ATOM 1063 O O . GLU A 1 139 ? -15.267 5.352 -17.356 1.00 55.28 139 GLU A O 1
ATOM 1068 N N . GLY A 1 140 ? -14.433 6.982 -16.062 1.00 44.78 140 GLY A N 1
ATOM 1069 C CA . GLY A 1 140 ? -15.716 7.593 -15.700 1.00 44.78 140 GLY A CA 1
ATOM 1070 C C . GLY A 1 140 ? -15.743 9.102 -15.963 1.00 44.78 140 GLY A C 1
ATOM 1071 O O . GLY A 1 140 ? -14.896 9.839 -15.478 1.00 44.78 140 GLY A O 1
ATOM 1072 N N . VAL A 1 141 ? -16.749 9.604 -16.687 1.00 43.41 141 VAL A N 1
ATOM 1073 C CA . VAL A 1 141 ? -16.968 11.058 -16.817 1.00 43.41 141 VAL A CA 1
ATOM 1074 C C . VAL A 1 141 ? -17.291 11.632 -15.430 1.00 43.41 141 VAL A C 1
ATOM 1076 O O . VAL A 1 141 ? -18.331 11.318 -14.849 1.00 43.41 141 VAL A O 1
ATOM 1079 N N . TYR A 1 142 ? -16.390 12.454 -14.886 1.00 47.69 142 TYR A N 1
ATOM 1080 C CA . TYR A 1 142 ? -16.542 13.115 -13.588 1.00 47.69 142 TYR A CA 1
ATOM 1081 C C . TYR A 1 142 ? -17.460 14.342 -13.712 1.00 47.69 142 TYR A C 1
ATOM 1083 O O . TYR A 1 142 ? -17.054 15.374 -14.245 1.00 47.69 142 TYR A O 1
ATOM 1091 N N . ASP A 1 143 ? -18.696 14.241 -13.210 1.00 44.41 143 ASP A N 1
ATOM 1092 C CA . ASP A 1 143 ? -19.569 15.399 -12.972 1.00 44.41 143 ASP A CA 1
ATOM 1093 C C . ASP A 1 143 ? -19.394 15.881 -11.513 1.00 44.41 143 ASP A C 1
ATOM 1095 O O . ASP A 1 143 ? -19.901 15.232 -10.586 1.00 44.41 143 ASP A O 1
ATOM 1099 N N . PRO A 1 144 ? -18.720 17.027 -11.279 1.00 42.78 144 PRO A N 1
ATOM 1100 C CA . PRO A 1 144 ? -18.465 17.556 -9.938 1.00 42.78 144 PRO A CA 1
ATOM 1101 C C . PRO A 1 144 ? -19.728 17.968 -9.163 1.00 42.78 144 PRO A C 1
ATOM 1103 O O . PRO A 1 144 ? -19.620 18.309 -7.987 1.00 42.78 144 PRO A O 1
ATOM 1106 N N . ARG A 1 145 ? -20.925 17.959 -9.771 1.00 43.69 145 ARG A N 1
ATOM 1107 C CA . ARG A 1 145 ? -22.182 18.355 -9.108 1.00 43.69 145 ARG A CA 1
ATOM 1108 C C . ARG A 1 145 ? -23.059 17.182 -8.662 1.00 43.69 145 ARG A C 1
ATOM 1110 O O . ARG A 1 145 ? -24.032 17.423 -7.950 1.00 43.69 145 ARG A O 1
ATOM 1117 N N . LYS A 1 146 ? -22.774 15.935 -9.073 1.00 45.06 146 LYS A N 1
ATOM 1118 C CA . LYS A 1 146 ? -23.716 14.803 -8.893 1.00 45.06 146 LYS A CA 1
ATOM 1119 C C . LYS A 1 146 ? -23.156 13.520 -8.266 1.00 45.06 146 LYS A C 1
ATOM 1121 O O . LYS A 1 146 ? -23.933 12.604 -8.012 1.00 45.06 146 LYS A O 1
ATOM 1126 N N . GLY A 1 147 ? -21.867 13.451 -7.940 1.00 41.03 147 GLY A N 1
ATOM 1127 C CA . GLY A 1 147 ? -21.333 12.455 -6.997 1.00 41.03 147 GLY A CA 1
ATOM 1128 C C . GLY A 1 147 ? -21.336 10.979 -7.428 1.00 41.03 147 GLY A C 1
ATOM 1129 O O . GLY A 1 147 ? -20.961 10.146 -6.612 1.00 41.03 147 GLY A O 1
ATOM 1130 N N . TYR A 1 148 ? -21.690 10.628 -8.671 1.00 43.03 148 TYR A N 1
ATOM 1131 C CA . TYR A 1 148 ? -21.511 9.267 -9.204 1.00 43.03 148 TYR A CA 1
ATOM 1132 C C . TYR A 1 148 ? -21.131 9.273 -10.692 1.00 43.03 148 TYR A C 1
ATOM 1134 O O . TYR A 1 148 ? -21.597 10.119 -11.454 1.00 43.03 148 TYR A O 1
ATOM 1142 N N . ALA A 1 149 ? -20.293 8.308 -11.090 1.00 43.25 149 ALA A N 1
ATOM 1143 C CA . ALA A 1 149 ? -19.802 8.118 -12.455 1.00 43.25 149 ALA A CA 1
ATOM 1144 C C . ALA A 1 149 ? -20.845 7.428 -13.353 1.00 43.25 149 ALA A C 1
ATOM 1146 O O . ALA A 1 149 ? -21.489 6.462 -12.939 1.00 43.25 149 ALA A O 1
ATOM 1147 N N . VAL A 1 150 ? -20.969 7.886 -14.603 1.00 43.62 150 VAL A N 1
ATOM 1148 C CA . VAL A 1 150 ? -21.708 7.177 -15.661 1.00 43.62 150 VAL A CA 1
ATOM 1149 C C . VAL A 1 150 ? -20.695 6.544 -16.629 1.00 43.62 150 VAL A C 1
ATOM 1151 O O . VAL A 1 150 ? -19.825 7.264 -17.125 1.00 43.62 150 VAL A O 1
ATOM 1154 N N . PRO A 1 151 ? -20.782 5.231 -16.923 1.00 42.53 151 PRO A N 1
ATOM 1155 C CA . PRO A 1 151 ? -19.906 4.568 -17.892 1.00 42.53 151 PRO A CA 1
ATOM 1156 C C . PRO A 1 151 ? -20.136 5.064 -19.330 1.00 42.53 151 PRO A C 1
ATOM 1158 O O . PRO A 1 151 ? -21.277 5.276 -19.746 1.00 42.53 151 PRO A O 1
ATOM 1161 N N . LEU A 1 152 ? -19.065 5.157 -20.129 1.00 40.91 152 LEU A N 1
ATOM 1162 C CA . LEU A 1 152 ? -19.098 5.577 -21.545 1.00 40.91 152 LEU A CA 1
ATOM 1163 C C . LEU A 1 152 ? -19.843 4.614 -22.494 1.00 40.91 152 LEU A C 1
ATOM 1165 O O . LEU A 1 152 ? -20.036 4.930 -23.667 1.00 40.91 152 LEU A O 1
ATOM 1169 N N . SER A 1 153 ? -20.352 3.480 -22.006 1.00 43.91 153 SER A N 1
ATOM 1170 C CA . SER A 1 153 ? -21.126 2.516 -22.802 1.00 43.91 153 SER A CA 1
ATOM 1171 C C . SER A 1 153 ? -22.536 2.988 -23.198 1.00 43.91 153 SER A C 1
ATOM 1173 O O . SER A 1 153 ? -23.285 2.229 -23.807 1.00 43.91 153 SER A O 1
ATOM 1175 N N . ARG A 1 154 ? -22.911 4.243 -22.904 1.00 42.69 154 ARG A N 1
ATOM 1176 C CA . ARG A 1 154 ? -24.177 4.862 -23.352 1.00 42.69 154 ARG A CA 1
ATOM 1177 C C . ARG A 1 154 ? -24.032 6.091 -24.257 1.00 42.69 154 ARG A C 1
ATOM 1179 O O . ARG A 1 154 ? -25.046 6.688 -24.596 1.00 42.69 154 ARG A O 1
ATOM 1186 N N . ALA A 1 155 ? -22.826 6.460 -24.694 1.00 41.62 155 ALA A N 1
ATOM 1187 C CA . ALA A 1 155 ? -22.645 7.615 -25.586 1.00 41.62 155 ALA A CA 1
ATOM 1188 C C . ALA A 1 155 ? -22.792 7.296 -27.093 1.00 41.62 155 ALA A C 1
ATOM 1190 O O . ALA A 1 155 ? -22.791 8.215 -27.905 1.00 41.62 155 ALA A O 1
ATOM 1191 N N . PHE A 1 156 ? -22.968 6.027 -27.483 1.00 46.16 156 PHE A N 1
ATOM 1192 C CA . PHE A 1 156 ? -23.117 5.621 -28.890 1.00 46.16 156 PHE A CA 1
ATOM 1193 C C . PHE A 1 156 ? -24.520 5.107 -29.239 1.00 46.16 156 PHE A C 1
ATOM 1195 O O . PHE A 1 156 ? -24.651 3.989 -29.709 1.00 46.16 156 PHE A O 1
ATOM 1202 N N . VAL A 1 157 ? -25.570 5.906 -29.037 1.00 45.47 157 VAL A N 1
ATOM 1203 C CA . VAL A 1 157 ? -26.816 5.854 -29.839 1.00 45.47 157 VAL A CA 1
ATOM 1204 C C . VAL A 1 157 ? -27.447 7.247 -29.688 1.00 45.47 157 VAL A C 1
ATOM 1206 O O . VAL A 1 157 ? -27.946 7.594 -28.626 1.00 45.47 157 VAL A O 1
ATOM 1209 N N . SER A 1 158 ? -27.367 8.173 -30.635 1.00 42.81 158 SER A N 1
ATOM 1210 C CA . SER A 1 158 ? -28.150 8.190 -31.870 1.00 42.81 158 SER A CA 1
ATOM 1211 C C . SER A 1 158 ? -27.679 9.402 -32.675 1.00 42.81 158 SER A C 1
ATOM 1213 O O . SER A 1 158 ? -27.670 10.486 -32.113 1.00 42.81 158 SER A O 1
ATOM 1215 N N . TYR A 1 159 ? -27.289 9.230 -33.937 1.00 35.78 159 TYR A N 1
ATOM 1216 C CA . TYR A 1 159 ? -27.627 10.117 -35.067 1.00 35.78 159 TYR A CA 1
ATOM 1217 C C . TYR A 1 159 ? -27.073 9.481 -36.353 1.00 35.78 159 TYR A C 1
ATOM 1219 O O . TYR A 1 159 ? -26.269 10.048 -37.084 1.00 35.78 159 TYR A O 1
ATOM 1227 N N . THR A 1 160 ? -27.520 8.261 -36.646 1.00 44.91 160 THR A N 1
ATOM 1228 C CA . THR A 1 160 ? -27.790 7.901 -38.035 1.00 44.91 160 THR A CA 1
ATOM 1229 C C . THR A 1 160 ? -29.260 8.213 -38.275 1.00 44.91 160 THR A C 1
ATOM 1231 O O . THR A 1 160 ? -30.132 7.537 -37.740 1.00 44.91 160 THR A O 1
ATOM 1234 N N . HIS A 1 161 ? -29.512 9.291 -39.019 1.00 38.28 161 HIS A N 1
ATOM 1235 C CA . HIS A 1 161 ? -30.384 9.367 -40.200 1.00 38.28 161 HIS A CA 1
ATOM 1236 C C . HIS A 1 161 ? -31.097 10.725 -40.325 1.00 38.28 161 HIS A C 1
ATOM 1238 O O . HIS A 1 161 ? -31.525 11.288 -39.322 1.00 38.28 161 HIS A O 1
ATOM 1244 N N . LEU A 1 162 ? -31.280 11.143 -41.589 1.00 38.53 162 LEU A N 1
ATOM 1245 C CA . LEU A 1 162 ? -31.916 12.358 -42.140 1.00 38.53 162 LEU A CA 1
ATOM 1246 C C . LEU A 1 162 ? -30.916 13.509 -42.419 1.00 38.53 162 LEU A C 1
ATOM 1248 O O . LEU A 1 162 ? -30.318 14.032 -41.493 1.00 38.53 162 LEU A O 1
ATOM 1252 N N . GLN A 1 163 ? -30.667 13.959 -43.656 1.00 33.22 163 GLN A N 1
ATOM 1253 C CA . GLN A 1 163 ? -31.428 13.821 -44.902 1.00 33.22 163 GLN A CA 1
ATOM 1254 C C . GLN A 1 163 ? -30.526 13.726 -46.140 1.00 33.22 163 GLN A C 1
ATOM 1256 O O . GLN A 1 163 ? -29.525 14.424 -46.261 1.00 33.22 163 GLN A O 1
ATOM 1261 N N . ALA A 1 164 ? -30.964 12.880 -47.071 1.00 38.69 164 ALA A N 1
ATOM 1262 C CA . ALA A 1 164 ? -30.889 13.168 -48.491 1.00 38.69 164 ALA A CA 1
ATOM 1263 C C . ALA A 1 164 ? -31.927 14.254 -48.801 1.00 38.69 164 ALA A C 1
ATOM 1265 O O . ALA A 1 164 ? -33.091 14.012 -48.484 1.00 38.69 164 ALA A O 1
ATOM 1266 N N . ILE A 1 165 ? -31.501 15.388 -49.372 1.00 47.38 165 ILE A N 1
ATOM 1267 C CA . ILE A 1 165 ? -32.043 16.058 -50.576 1.00 47.38 165 ILE A CA 1
ATOM 1268 C C . ILE A 1 165 ? -30.875 16.823 -51.203 1.00 47.38 165 ILE A C 1
ATOM 1270 O O . ILE A 1 165 ? -30.188 17.539 -50.440 1.00 47.38 165 ILE A O 1
#

Radius of gyration: 20.58 Å; chains: 1; bounding box: 68×29×70 Å

InterPro domains:
  IPR001101 Plectin repeat [PF00681] (29-51)
  IPR001101 Plectin repeat [SM00250] (18-55)
  IPR001101 Plectin repeat [SM00250] (75-112)
  IPR035915 Plakin repeat superfamily [G3DSA:3.90.1290.10] (4-156)
  IPR035915 Plakin repeat superfamily [SSF75399] (23-155)

pLDDT: mean 80.39, std 24.06, range [32.66, 98.75]

Sequence (165 aa):
LASVDRKGKQLTKSYAVFRSDLAHALAKGVVDPTTGERLSLEDAIKSRLIDIGNLVLWHPDSSMDLAQAANVGLIDVTLAEVLPKGVCHPVTGERISTKRAIELKIINARTGEVHNPYSNERLTWLSIVKPVYASLVMEGVYDPRKGYAVPLSRAFVSYTHLQAI